Protein AF-A0A7J4ETA1-F1 (afdb_monomer_lite)

Structure (mmCIF, N/CA/C/O backbone):
data_AF-A0A7J4ETA1-F1
#
_entry.id   AF-A0A7J4ETA1-F1
#
loop_
_atom_site.group_PDB
_atom_site.id
_atom_site.type_symbol
_atom_site.label_atom_id
_atom_site.label_alt_id
_atom_site.label_comp_id
_atom_site.label_asym_id
_atom_site.label_entity_id
_atom_site.label_seq_id
_atom_site.pdbx_PDB_ins_code
_atom_site.Cartn_x
_atom_site.Cartn_y
_atom_site.Cartn_z
_atom_site.occupancy
_atom_site.B_iso_or_equiv
_atom_site.auth_seq_id
_atom_site.auth_comp_id
_atom_site.auth_asym_id
_atom_site.auth_atom_id
_atom_site.pdbx_PDB_model_num
ATOM 1 N N . MET A 1 1 ? -11.628 -8.384 -31.459 1.00 39.56 1 MET A N 1
ATOM 2 C CA . MET A 1 1 ? -10.307 -8.980 -31.173 1.00 39.56 1 MET A CA 1
ATOM 3 C C . MET A 1 1 ? -10.515 -10.490 -31.153 1.00 39.56 1 MET A C 1
ATOM 5 O O . MET A 1 1 ? -11.261 -10.959 -30.307 1.00 39.56 1 MET A O 1
ATOM 9 N N . HIS A 1 2 ? -10.007 -11.220 -32.149 1.00 42.47 2 HIS A N 1
ATOM 10 C CA . HIS A 1 2 ? -10.145 -12.680 -32.212 1.00 42.47 2 HIS A CA 1
ATOM 11 C C . HIS A 1 2 ? -8.980 -13.308 -31.450 1.00 42.47 2 HIS A C 1
ATOM 13 O O . HIS A 1 2 ? -7.839 -13.210 -31.892 1.00 42.47 2 HIS A O 1
ATOM 19 N N . VAL A 1 3 ? -9.260 -13.917 -30.300 1.00 53.44 3 VAL A N 1
ATOM 20 C CA . VAL A 1 3 ? -8.274 -14.733 -29.588 1.00 53.44 3 VAL A CA 1
ATOM 21 C C . VAL A 1 3 ? -8.246 -16.088 -30.293 1.00 53.44 3 VAL A C 1
ATOM 23 O O . VAL A 1 3 ? -9.256 -16.786 -30.316 1.00 53.44 3 VAL A O 1
ATOM 26 N N . LYS A 1 4 ? -7.125 -16.427 -30.938 1.00 67.56 4 LYS A N 1
ATOM 27 C CA . LYS A 1 4 ? -6.869 -17.805 -31.379 1.00 67.56 4 LYS A CA 1
ATOM 28 C C . LYS A 1 4 ? -6.606 -18.636 -30.124 1.00 67.56 4 LYS A C 1
ATOM 30 O O . LYS A 1 4 ? -5.837 -18.197 -29.272 1.00 67.56 4 LYS A O 1
ATOM 35 N N . GLU A 1 5 ? -7.269 -19.782 -29.989 1.00 75.81 5 GLU A N 1
ATOM 36 C CA . GLU A 1 5 ? -6.981 -20.722 -28.902 1.00 75.81 5 GLU A CA 1
ATOM 37 C C . GLU A 1 5 ? -5.496 -21.101 -28.933 1.00 75.81 5 GLU A C 1
ATOM 39 O O . GLU A 1 5 ? -4.969 -21.458 -29.986 1.00 75.81 5 GLU A O 1
ATOM 44 N N . ILE A 1 6 ? -4.828 -20.968 -27.785 1.00 82.06 6 ILE A N 1
ATOM 45 C CA . ILE A 1 6 ? -3.403 -21.268 -27.618 1.00 82.06 6 ILE A CA 1
ATOM 46 C C . ILE A 1 6 ? -3.239 -22.789 -27.592 1.00 82.06 6 ILE A C 1
ATOM 48 O O . ILE A 1 6 ? -3.890 -23.464 -26.791 1.00 82.06 6 ILE A O 1
ATOM 52 N N . GLN A 1 7 ? -2.363 -23.325 -28.439 1.00 85.69 7 GLN A N 1
ATOM 53 C CA . GLN A 1 7 ? -2.074 -24.754 -28.520 1.00 85.69 7 GLN A CA 1
ATOM 54 C C . GLN A 1 7 ? -0.774 -25.127 -27.803 1.00 85.69 7 GLN A C 1
ATOM 56 O O . GLN A 1 7 ? 0.105 -24.306 -27.529 1.00 85.69 7 GLN A O 1
ATOM 61 N N . GLN A 1 8 ? -0.644 -26.415 -27.487 1.00 76.19 8 GLN A N 1
ATOM 62 C CA . GLN A 1 8 ? 0.582 -26.963 -26.925 1.00 76.19 8 GLN A CA 1
ATOM 63 C C . GLN A 1 8 ? 1.734 -26.776 -27.931 1.00 76.19 8 GLN A C 1
ATOM 65 O O . GLN A 1 8 ? 1.621 -27.200 -29.078 1.00 76.19 8 GLN A O 1
ATOM 70 N N . ASN A 1 9 ? 2.845 -26.184 -27.473 1.00 85.94 9 ASN A N 1
ATOM 71 C CA . ASN A 1 9 ? 4.035 -25.779 -28.247 1.00 85.94 9 ASN A CA 1
ATOM 72 C C . ASN A 1 9 ? 3.952 -24.436 -29.001 1.00 85.94 9 ASN A C 1
ATOM 74 O O . ASN A 1 9 ? 4.892 -24.107 -29.728 1.00 85.94 9 ASN A O 1
ATOM 78 N N . ASP A 1 10 ? 2.909 -23.628 -28.794 1.00 82.94 10 ASP A N 1
ATOM 79 C CA . ASP A 1 10 ? 2.888 -22.261 -29.321 1.00 82.94 10 ASP A CA 1
ATOM 80 C C . ASP A 1 10 ? 3.964 -21.379 -28.670 1.00 82.94 10 ASP A C 1
ATOM 82 O O . ASP A 1 10 ? 4.165 -21.381 -27.452 1.00 82.94 10 ASP A O 1
ATOM 86 N N . GLN A 1 11 ? 4.634 -20.569 -29.492 1.00 77.00 11 GLN A N 1
ATOM 87 C CA . GLN A 1 11 ? 5.531 -19.521 -29.016 1.00 77.00 11 GLN A CA 1
ATOM 88 C C . GLN A 1 11 ? 4.765 -18.209 -28.879 1.00 77.00 11 GLN A C 1
ATOM 90 O O . GLN A 1 11 ? 4.418 -17.556 -29.863 1.00 77.00 11 GLN A O 1
ATOM 95 N N . ILE A 1 12 ? 4.515 -17.815 -27.634 1.00 80.25 12 ILE A N 1
ATOM 96 C CA . ILE A 1 12 ? 3.827 -16.568 -27.312 1.00 80.25 12 ILE A CA 1
ATOM 97 C C . ILE A 1 12 ? 4.875 -15.481 -27.097 1.00 80.25 12 ILE A C 1
ATOM 99 O O . ILE A 1 12 ? 5.683 -15.555 -26.171 1.00 80.25 12 ILE A O 1
ATOM 103 N N . LYS A 1 13 ? 4.836 -14.438 -27.929 1.00 74.75 13 LYS A N 1
ATOM 104 C CA . LYS A 1 13 ? 5.578 -13.202 -27.675 1.00 74.75 13 LYS A CA 1
ATOM 105 C C . LYS A 1 13 ? 4.695 -12.264 -26.855 1.00 74.75 13 LYS A C 1
ATOM 107 O O . LYS A 1 13 ? 3.661 -11.813 -27.340 1.00 74.75 13 LYS A O 1
ATOM 112 N N . ILE A 1 14 ? 5.100 -11.982 -25.620 1.00 73.62 14 ILE A N 1
ATOM 113 C CA . ILE A 1 14 ? 4.430 -11.004 -24.757 1.00 73.62 14 ILE A CA 1
ATOM 114 C C . ILE A 1 14 ? 5.173 -9.678 -24.893 1.00 73.62 14 ILE A C 1
ATOM 116 O O . ILE A 1 14 ? 6.355 -9.592 -24.566 1.00 73.62 14 ILE A O 1
ATOM 120 N N . GLU A 1 15 ? 4.481 -8.653 -25.378 1.00 73.31 15 GLU A N 1
ATOM 121 C CA . GLU A 1 15 ? 5.006 -7.291 -25.464 1.00 73.31 15 GLU A CA 1
ATOM 122 C C . GLU A 1 15 ? 4.309 -6.420 -24.408 1.00 73.31 15 GLU A C 1
ATOM 124 O O . GLU A 1 15 ? 3.142 -6.060 -24.582 1.00 73.31 15 GLU A O 1
ATOM 129 N N . PRO A 1 16 ? 4.974 -6.113 -23.280 1.00 69.19 16 PRO A N 1
ATOM 130 C CA . PRO A 1 16 ? 4.382 -5.287 -22.239 1.00 69.19 16 PRO A CA 1
ATOM 131 C C . PRO A 1 16 ? 4.201 -3.847 -22.726 1.00 69.19 16 PRO A C 1
ATOM 133 O O . PRO A 1 16 ? 5.104 -3.236 -23.296 1.00 69.19 16 PRO A O 1
ATOM 136 N N . SER A 1 17 ? 3.017 -3.295 -22.473 1.00 80.38 17 SER A N 1
ATOM 137 C CA . SER A 1 17 ? 2.768 -1.858 -22.599 1.00 80.38 17 SER A CA 1
ATOM 138 C C . SER A 1 17 ? 3.155 -1.161 -21.300 1.00 80.38 17 SER A C 1
ATOM 140 O O . SER A 1 17 ? 2.928 -1.706 -20.221 1.00 80.38 17 SER A O 1
ATOM 142 N N . TYR A 1 18 ? 3.699 0.051 -21.394 1.00 80.25 18 TYR A N 1
ATOM 143 C CA . TYR A 1 18 ? 4.157 0.828 -20.243 1.00 80.25 18 TYR A CA 1
ATOM 144 C C . TYR A 1 18 ? 3.497 2.206 -20.206 1.00 80.25 18 TYR A C 1
ATOM 146 O O . TYR A 1 18 ? 3.091 2.739 -21.240 1.00 80.25 18 TYR A O 1
ATOM 154 N N . PHE A 1 19 ? 3.427 2.801 -19.019 1.00 78.69 19 PHE A N 1
ATOM 155 C CA . PHE A 1 19 ? 3.016 4.184 -18.816 1.00 78.69 19 PHE A CA 1
ATOM 156 C C . PHE A 1 19 ? 4.022 4.936 -17.944 1.00 78.69 19 PHE A C 1
ATOM 158 O O . PHE A 1 19 ? 4.805 4.352 -17.196 1.00 78.69 19 PHE A O 1
ATOM 165 N N . THR A 1 20 ? 3.968 6.259 -18.037 1.00 74.44 20 THR A N 1
ATOM 166 C CA . THR A 1 20 ? 4.633 7.182 -17.118 1.00 74.44 20 THR A CA 1
ATOM 167 C C . THR A 1 20 ? 3.649 8.288 -16.755 1.00 74.44 20 THR A C 1
ATOM 169 O O . THR A 1 20 ? 2.790 8.657 -17.563 1.00 74.44 20 THR A O 1
ATOM 172 N N . LEU A 1 21 ? 3.725 8.788 -15.525 1.00 68.12 21 LEU A N 1
ATOM 173 C CA . LEU A 1 21 ? 2.863 9.866 -15.053 1.00 68.12 21 LEU A CA 1
ATOM 174 C C . LEU A 1 21 ? 3.543 11.212 -15.302 1.00 68.12 21 LEU A C 1
ATOM 176 O O . LEU A 1 21 ? 4.620 11.487 -14.782 1.00 68.12 21 LEU A O 1
ATOM 180 N N . LEU A 1 22 ? 2.872 12.070 -16.070 1.00 67.56 22 LEU A N 1
ATOM 181 C CA . LEU A 1 22 ? 3.288 13.448 -16.311 1.00 67.56 22 LEU A CA 1
ATOM 182 C C . LEU A 1 22 ? 2.329 14.385 -15.576 1.00 67.56 22 LEU A C 1
ATOM 184 O O . LEU A 1 22 ? 1.130 14.391 -15.858 1.00 67.56 22 LEU A O 1
ATOM 188 N N . TYR A 1 23 ? 2.851 15.175 -14.639 1.00 60.16 23 TYR A N 1
ATOM 189 C CA . TYR A 1 23 ? 2.088 16.233 -13.980 1.00 60.16 23 TYR A CA 1
ATOM 190 C C . TYR A 1 23 ? 2.323 17.570 -14.689 1.00 60.16 23 TYR A C 1
ATOM 192 O O . TYR A 1 23 ? 3.463 17.955 -14.950 1.00 60.16 23 TYR A O 1
ATOM 200 N N . LEU A 1 24 ? 1.234 18.270 -15.009 1.00 61.97 24 LEU A N 1
ATOM 201 C CA . LEU A 1 24 ? 1.252 19.601 -15.608 1.00 61.97 24 LEU A CA 1
ATOM 202 C C . LEU A 1 24 ? 0.589 20.567 -14.625 1.00 61.97 24 LEU A C 1
ATOM 204 O O . LEU A 1 24 ? -0.637 20.623 -14.563 1.00 61.97 24 LEU A O 1
ATOM 208 N N . ASP A 1 25 ? 1.396 21.308 -13.865 1.00 49.66 25 ASP A N 1
ATOM 209 C CA . ASP A 1 25 ? 0.916 22.491 -13.146 1.00 49.66 25 ASP A CA 1
ATOM 210 C C . ASP A 1 25 ? 1.166 23.751 -13.977 1.00 49.66 25 ASP A C 1
ATOM 212 O O . ASP A 1 25 ? 2.080 23.797 -14.804 1.00 49.66 25 ASP A O 1
ATOM 216 N N . ASN A 1 26 ? 0.319 24.758 -13.785 1.00 53.97 26 ASN A N 1
ATOM 217 C CA . ASN A 1 26 ? 0.232 25.950 -14.625 1.00 53.97 26 ASN A CA 1
ATOM 218 C C . ASN A 1 26 ? 1.592 26.633 -14.894 1.00 53.97 26 ASN A C 1
ATOM 220 O O . ASN A 1 26 ? 2.333 26.956 -13.975 1.00 53.97 26 ASN A O 1
ATOM 224 N N . ALA A 1 27 ? 1.832 26.917 -16.181 1.00 52.75 27 ALA A N 1
ATOM 225 C CA . ALA A 1 27 ? 2.882 27.758 -16.766 1.00 52.75 27 ALA A CA 1
ATOM 226 C C . ALA A 1 27 ? 4.356 27.441 -16.393 1.00 52.75 27 ALA A C 1
ATOM 228 O O . ALA A 1 27 ? 4.862 27.758 -15.325 1.00 52.75 27 ALA A O 1
ATOM 229 N N . ALA A 1 28 ? 5.083 26.949 -17.401 1.00 46.28 28 ALA A N 1
ATOM 230 C CA . ALA A 1 28 ? 6.543 26.977 -17.577 1.00 46.28 28 ALA A CA 1
ATOM 231 C C . ALA A 1 28 ? 7.430 25.881 -16.956 1.00 46.28 28 ALA A C 1
ATOM 233 O O . ALA A 1 28 ? 8.504 25.664 -17.512 1.00 46.28 28 ALA A O 1
ATOM 234 N N . ASN A 1 29 ? 7.011 25.102 -15.954 1.00 43.09 29 ASN A N 1
ATOM 235 C CA . ASN A 1 29 ? 7.862 24.018 -15.432 1.00 43.09 29 ASN A CA 1
ATOM 236 C C . ASN A 1 29 ? 7.277 22.629 -15.705 1.00 43.09 29 ASN A C 1
ATOM 238 O O . ASN A 1 29 ? 6.511 22.074 -14.923 1.00 43.09 29 ASN A O 1
ATOM 242 N N . ARG A 1 30 ? 7.677 22.045 -16.843 1.00 43.28 30 ARG A N 1
ATOM 243 C CA . ARG A 1 30 ? 7.494 20.614 -17.113 1.00 43.28 30 ARG A CA 1
ATOM 244 C C . ARG A 1 30 ? 8.459 19.843 -16.215 1.00 43.28 30 ARG A C 1
ATOM 246 O O . ARG A 1 30 ? 9.639 19.735 -16.537 1.00 43.28 30 ARG A O 1
ATOM 253 N N . PHE A 1 31 ? 7.973 19.302 -15.106 1.00 44.84 31 PHE A N 1
ATOM 254 C CA . PHE A 1 31 ? 8.754 18.335 -14.345 1.00 44.84 31 PHE A CA 1
ATOM 255 C C . PHE A 1 31 ? 8.737 17.010 -15.105 1.00 44.84 31 PHE A C 1
ATOM 257 O O . PHE A 1 31 ? 7.726 16.312 -15.175 1.00 44.84 31 PHE A O 1
ATOM 264 N N . LYS A 1 32 ? 9.868 16.694 -15.737 1.00 46.09 32 LYS A N 1
ATOM 265 C CA . LYS A 1 32 ? 10.134 15.371 -16.286 1.00 46.09 32 LYS A CA 1
ATOM 266 C C . LYS A 1 32 ? 10.442 14.459 -15.100 1.00 46.09 32 LYS A C 1
ATOM 268 O O . LYS A 1 32 ? 11.564 14.456 -14.612 1.00 46.09 32 LYS A O 1
ATOM 273 N N . VAL A 1 33 ? 9.451 13.704 -14.635 1.00 47.06 33 VAL A N 1
ATOM 274 C CA . VAL A 1 33 ? 9.714 12.509 -13.826 1.00 47.06 33 VAL A CA 1
ATOM 275 C C . VAL A 1 33 ? 10.101 11.401 -14.812 1.00 47.06 33 VAL A C 1
ATOM 277 O O . VAL A 1 33 ? 9.306 10.530 -15.141 1.00 47.06 33 VAL A O 1
ATOM 280 N N . SER A 1 34 ? 11.290 11.510 -15.407 1.00 50.06 34 SER A N 1
ATOM 281 C CA . SER A 1 34 ? 12.006 10.310 -15.849 1.00 50.06 34 SER A CA 1
ATOM 282 C C . SER A 1 34 ? 12.564 9.711 -14.554 1.00 50.06 34 SER A C 1
ATOM 284 O O . SER A 1 34 ? 13.171 10.446 -13.786 1.00 50.06 34 SER A O 1
ATOM 286 N N . ASP A 1 35 ? 12.216 8.486 -14.153 1.00 49.06 35 ASP A N 1
ATOM 287 C CA . ASP A 1 35 ? 12.841 7.305 -14.753 1.00 49.06 35 ASP A CA 1
ATOM 288 C C . ASP A 1 35 ? 12.040 5.980 -14.670 1.00 49.06 35 ASP A C 1
ATOM 290 O O . ASP A 1 35 ? 12.509 4.984 -15.210 1.00 49.06 35 ASP A O 1
ATOM 294 N N . ASP A 1 36 ? 10.823 5.926 -14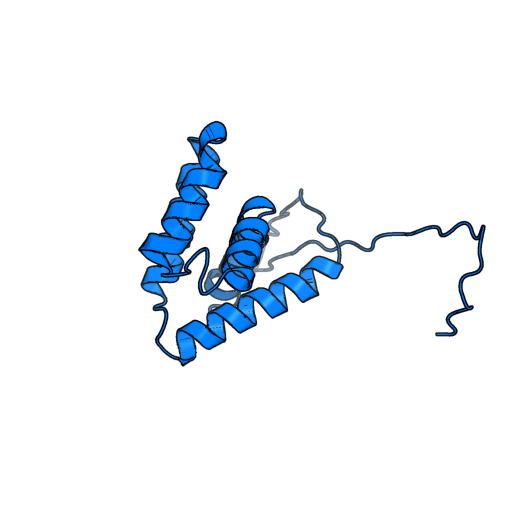.114 1.00 67.19 36 ASP A N 1
ATOM 295 C CA . ASP A 1 36 ? 10.117 4.638 -13.936 1.00 67.19 36 ASP A CA 1
ATOM 296 C C . ASP A 1 36 ? 8.948 4.433 -14.907 1.00 67.19 36 ASP A C 1
ATOM 298 O O . ASP A 1 36 ? 7.789 4.743 -14.618 1.00 67.19 36 ASP A O 1
ATOM 302 N N . LEU A 1 37 ? 9.248 3.864 -16.080 1.00 72.50 37 LEU A N 1
ATOM 303 C CA . LEU A 1 37 ? 8.227 3.230 -16.916 1.00 72.50 37 LEU A CA 1
ATOM 304 C C . LEU A 1 37 ? 7.590 2.078 -16.127 1.00 72.50 37 LEU A C 1
ATOM 306 O O . LEU A 1 37 ? 8.248 1.084 -15.824 1.00 72.50 37 LEU A O 1
ATOM 310 N N . ARG A 1 38 ? 6.296 2.190 -15.819 1.00 80.94 38 ARG A N 1
ATOM 311 C CA . ARG A 1 38 ? 5.537 1.145 -15.116 1.00 80.94 38 ARG A CA 1
ATOM 312 C C . ARG A 1 38 ? 4.683 0.346 -16.103 1.00 80.94 38 ARG A C 1
ATOM 314 O O . ARG A 1 38 ? 4.151 0.942 -17.043 1.00 80.94 38 ARG A O 1
ATOM 321 N N . PRO A 1 39 ? 4.533 -0.978 -15.937 1.00 83.62 39 PRO A N 1
ATOM 322 C CA . PRO A 1 39 ? 3.623 -1.777 -16.757 1.00 83.62 39 PRO A CA 1
ATOM 323 C C . PRO A 1 39 ? 2.195 -1.228 -16.722 1.00 83.62 39 PRO A C 1
ATOM 325 O O . PRO A 1 39 ? 1.695 -0.877 -15.659 1.00 83.62 39 PRO A O 1
ATOM 328 N N . LEU A 1 40 ? 1.500 -1.196 -17.860 1.00 82.75 40 LEU A N 1
ATOM 329 C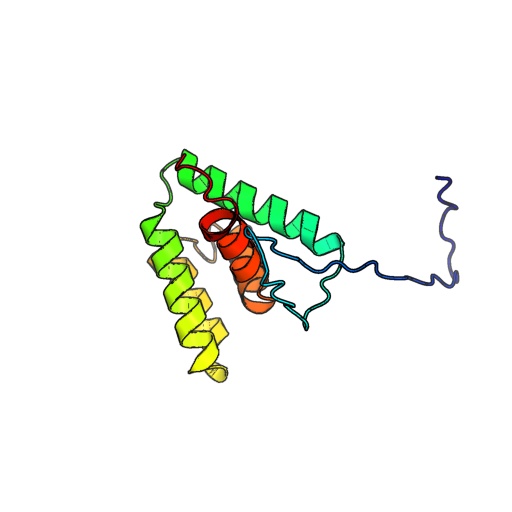 CA . LEU A 1 40 ? 0.118 -0.703 -17.958 1.00 82.75 40 LEU A CA 1
ATOM 330 C C . LEU A 1 40 ? -0.838 -1.429 -16.996 1.00 82.75 40 LEU A C 1
ATOM 332 O O . LEU A 1 40 ? -1.766 -0.819 -16.464 1.00 82.75 40 LEU A O 1
ATOM 336 N N . ASP A 1 41 ? -0.562 -2.700 -16.711 1.00 82.62 41 ASP A N 1
ATOM 337 C CA . ASP A 1 41 ? -1.316 -3.523 -15.764 1.00 82.62 41 ASP A CA 1
ATOM 338 C C . ASP A 1 41 ? -1.313 -2.952 -14.335 1.00 82.62 41 ASP A C 1
ATOM 340 O O . ASP A 1 41 ? -2.265 -3.161 -13.573 1.00 82.62 41 ASP A O 1
ATOM 344 N N . ASP A 1 42 ? -0.303 -2.156 -13.972 1.00 87.00 42 ASP A N 1
ATOM 345 C CA . ASP A 1 42 ? -0.259 -1.489 -12.674 1.00 87.00 42 ASP A CA 1
ATOM 346 C C . ASP A 1 42 ? -1.373 -0.445 -12.523 1.00 87.00 42 ASP A C 1
ATOM 348 O O . ASP A 1 42 ? -1.808 -0.199 -11.400 1.00 87.00 42 ASP A O 1
ATOM 352 N N . ILE A 1 43 ? -1.934 0.108 -13.608 1.00 86.56 43 ILE A N 1
ATOM 353 C CA . ILE A 1 43 ? -3.093 1.018 -13.521 1.00 86.56 43 ILE A CA 1
ATOM 354 C C . ILE A 1 43 ? -4.272 0.321 -12.838 1.00 86.56 43 ILE A C 1
ATOM 356 O O . ILE A 1 43 ? -4.910 0.893 -11.949 1.00 86.56 43 ILE A O 1
ATOM 360 N N . HIS A 1 44 ? -4.547 -0.929 -13.215 1.00 88.69 44 HIS A N 1
ATOM 361 C CA . HIS A 1 44 ? -5.620 -1.700 -12.598 1.00 88.69 44 HIS A CA 1
ATOM 362 C C . HIS A 1 44 ? -5.326 -1.969 -11.116 1.00 88.69 44 HIS A C 1
ATOM 364 O O . HIS A 1 44 ? -6.210 -1.852 -10.261 1.00 88.69 44 HIS A O 1
ATOM 370 N N . ARG A 1 45 ? -4.064 -2.271 -10.789 1.00 91.62 45 ARG A N 1
ATOM 371 C CA . ARG A 1 45 ? -3.617 -2.492 -9.407 1.00 91.62 45 ARG A CA 1
ATOM 372 C C . ARG A 1 45 ? -3.763 -1.227 -8.562 1.00 91.62 45 ARG A C 1
ATOM 374 O O . ARG A 1 45 ? -4.283 -1.322 -7.454 1.00 91.62 45 ARG A O 1
ATOM 381 N N . LEU A 1 46 ? -3.401 -0.059 -9.097 1.00 91.56 46 LEU A N 1
ATOM 382 C CA . LEU A 1 46 ? -3.561 1.246 -8.447 1.00 91.56 46 LEU A CA 1
ATOM 383 C C . LEU A 1 46 ? -5.033 1.553 -8.156 1.00 91.56 46 LEU A C 1
ATOM 385 O O . LEU A 1 46 ? -5.376 1.906 -7.029 1.00 91.56 46 LEU A O 1
ATOM 389 N N . GLN A 1 47 ? -5.921 1.365 -9.137 1.00 90.81 47 GLN A N 1
ATOM 390 C CA . GLN A 1 47 ? -7.362 1.571 -8.951 1.00 90.81 47 GLN A CA 1
ATOM 391 C C . GLN A 1 47 ? -7.936 0.638 -7.879 1.00 90.81 47 GLN A C 1
ATOM 393 O O . GLN A 1 47 ? -8.677 1.075 -6.996 1.00 90.81 47 GLN A O 1
ATOM 398 N N . LYS A 1 48 ? -7.563 -0.648 -7.915 1.00 94.62 48 LYS A N 1
ATOM 399 C CA . LYS A 1 48 ? -7.996 -1.639 -6.922 1.00 94.62 48 LYS A CA 1
ATOM 400 C C . LYS A 1 48 ? -7.457 -1.315 -5.524 1.00 94.62 48 LYS A C 1
ATOM 402 O O . LYS A 1 48 ? -8.174 -1.508 -4.541 1.00 94.62 48 LYS A O 1
ATOM 407 N N . LEU A 1 49 ? -6.211 -0.853 -5.427 1.00 95.44 49 LEU A N 1
ATOM 408 C CA . LEU A 1 49 ? -5.572 -0.474 -4.168 1.00 95.44 49 LEU A CA 1
ATOM 409 C C . LEU A 1 49 ? -6.266 0.743 -3.552 1.00 95.44 49 LEU A C 1
ATOM 411 O O . LEU A 1 49 ? -6.694 0.676 -2.399 1.00 95.44 49 LEU A O 1
ATOM 415 N N . TRP A 1 50 ? -6.484 1.796 -4.344 1.00 95.25 50 TRP A N 1
ATOM 416 C CA . TRP A 1 50 ? -7.209 2.984 -3.901 1.00 95.25 50 TRP A CA 1
ATOM 417 C C . TRP A 1 50 ? -8.637 2.653 -3.465 1.00 95.25 50 TRP A C 1
ATOM 419 O O . TRP A 1 50 ? -9.036 3.021 -2.365 1.00 95.25 50 TRP A O 1
ATOM 429 N N . GLY A 1 51 ? -9.372 1.848 -4.237 1.00 95.25 51 GLY A N 1
ATOM 430 C CA . GLY A 1 51 ? -10.736 1.453 -3.874 1.00 95.25 51 GLY A CA 1
ATOM 431 C C . GLY A 1 51 ? -10.831 0.699 -2.538 1.00 95.25 51 GLY A C 1
ATOM 432 O O . GLY A 1 51 ? -11.855 0.762 -1.859 1.00 95.25 51 GLY A O 1
ATOM 433 N N . LYS A 1 52 ? -9.775 -0.004 -2.108 1.00 95.50 52 LYS A N 1
ATOM 434 C CA . LYS A 1 52 ? -9.724 -0.610 -0.763 1.00 95.50 52 LYS A CA 1
ATOM 435 C C . LYS A 1 52 ? -9.496 0.435 0.318 1.00 95.50 52 LYS A C 1
ATOM 437 O O . LYS A 1 52 ? -10.155 0.371 1.354 1.00 95.50 52 LYS A O 1
ATOM 442 N N . ILE A 1 53 ? -8.595 1.381 0.068 1.00 95.12 53 ILE A N 1
ATOM 443 C CA . ILE A 1 53 ? -8.334 2.510 0.964 1.00 95.12 53 ILE A CA 1
ATOM 444 C C . ILE A 1 53 ? -9.621 3.325 1.155 1.00 95.12 53 ILE A C 1
ATOM 446 O O . ILE A 1 53 ? -10.034 3.549 2.290 1.00 95.12 53 ILE A O 1
ATOM 450 N N . GLU A 1 54 ? -10.319 3.667 0.069 1.00 94.50 54 GLU A N 1
ATOM 451 C CA . GLU A 1 54 ? -11.598 4.387 0.109 1.00 94.50 54 GLU A CA 1
ATOM 452 C C . GLU A 1 54 ? -12.656 3.640 0.916 1.00 94.50 54 GLU A C 1
ATOM 454 O O . GLU A 1 54 ? -13.313 4.237 1.762 1.00 94.50 54 GLU A O 1
ATOM 459 N N . LYS A 1 55 ? -12.794 2.320 0.735 1.00 94.44 55 LYS A N 1
ATOM 460 C CA . LYS A 1 55 ? -13.732 1.516 1.539 1.00 94.44 55 LYS A CA 1
ATOM 461 C C . LYS A 1 55 ? -13.398 1.550 3.033 1.00 94.44 55 LYS A C 1
ATOM 463 O O . LYS A 1 55 ? -14.306 1.579 3.867 1.00 94.44 55 LYS A O 1
ATOM 468 N N . ARG A 1 56 ? -12.113 1.540 3.398 1.00 94.19 56 ARG A N 1
ATOM 469 C CA . ARG A 1 56 ? -11.675 1.619 4.803 1.00 94.19 56 ARG A CA 1
ATOM 470 C C . ARG A 1 56 ? -11.897 3.009 5.400 1.00 94.19 56 ARG A C 1
ATOM 472 O O . ARG A 1 56 ? -12.318 3.088 6.552 1.00 94.19 56 ARG A O 1
ATOM 479 N N . LEU A 1 57 ? -11.692 4.065 4.613 1.00 93.19 57 LEU A N 1
ATOM 480 C CA . LEU A 1 57 ? -12.021 5.443 4.988 1.00 93.19 57 LEU A CA 1
ATOM 4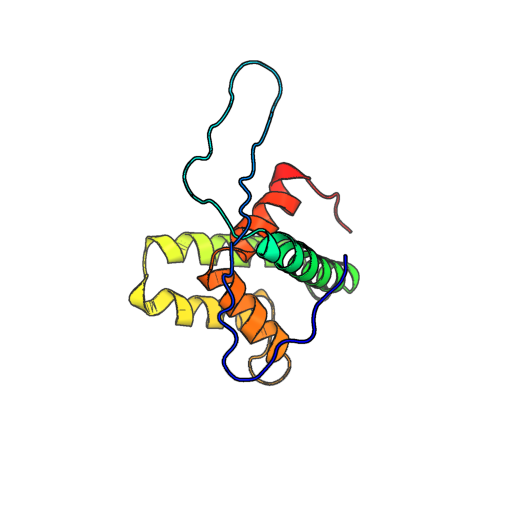81 C C . LEU A 1 57 ? -13.535 5.633 5.156 1.00 93.19 57 LEU A C 1
ATOM 483 O O . LEU A 1 57 ? -13.985 6.079 6.207 1.00 93.19 57 LEU A O 1
ATOM 487 N N . ALA A 1 58 ? -14.332 5.196 4.179 1.00 93.06 58 ALA A N 1
ATOM 488 C CA . ALA A 1 58 ? -15.793 5.302 4.197 1.00 93.06 58 ALA A CA 1
ATOM 489 C C . ALA A 1 58 ? -16.425 4.545 5.376 1.00 93.06 58 ALA A C 1
ATOM 491 O O . ALA A 1 58 ? -17.368 5.021 6.004 1.00 93.06 58 ALA A O 1
ATOM 492 N N . SER A 1 59 ? -15.884 3.369 5.711 1.00 93.25 59 SER A N 1
ATOM 493 C CA . SER A 1 59 ? -16.314 2.590 6.882 1.00 93.25 59 SER A CA 1
ATOM 494 C C . SER A 1 59 ? -15.755 3.109 8.209 1.00 93.25 59 SER A C 1
ATOM 496 O O . SER A 1 59 ? -16.036 2.514 9.247 1.00 93.25 59 SER A O 1
ATOM 498 N N . LYS A 1 60 ? -14.951 4.183 8.195 1.00 91.75 60 LYS A N 1
ATOM 499 C CA . LYS A 1 60 ? -14.246 4.739 9.363 1.00 91.75 60 LYS A CA 1
ATOM 500 C C . LYS A 1 60 ? -13.350 3.724 10.082 1.00 91.75 60 LYS A C 1
ATOM 502 O O . LYS A 1 60 ? -13.001 3.917 11.242 1.00 91.75 60 LYS A O 1
ATOM 507 N N . THR A 1 61 ? -12.965 2.649 9.390 1.00 92.06 61 THR A N 1
ATOM 508 C CA . THR A 1 61 ? -11.990 1.680 9.907 1.00 92.06 61 THR A CA 1
ATOM 509 C C . THR A 1 61 ? -10.598 2.308 9.930 1.00 92.06 61 THR A C 1
ATOM 511 O O . THR A 1 61 ? -9.821 2.039 10.842 1.00 92.06 61 THR A O 1
ATOM 514 N N . TRP A 1 62 ? -10.300 3.155 8.938 1.00 95.06 62 TRP A N 1
ATOM 515 C CA . TRP A 1 62 ? -9.095 3.980 8.886 1.00 95.06 62 TRP A CA 1
ATOM 516 C C . TRP A 1 62 ? -9.455 5.458 8.879 1.00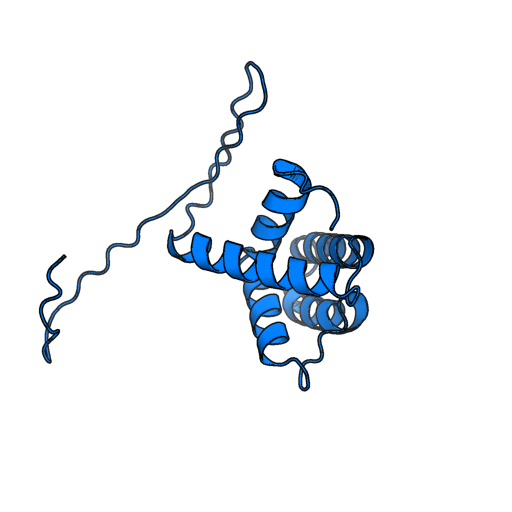 95.06 62 TRP A C 1
ATOM 518 O O . TRP A 1 62 ? -10.485 5.865 8.346 1.00 95.06 62 TRP A O 1
ATOM 528 N N . SER A 1 63 ? -8.550 6.259 9.422 1.00 94.25 63 SER A N 1
ATOM 529 C CA . SER A 1 63 ? -8.515 7.706 9.258 1.00 94.25 63 SER A CA 1
ATOM 530 C C . SER A 1 63 ? -7.455 8.104 8.233 1.00 94.25 63 SER A C 1
ATOM 532 O O . SER A 1 63 ? -6.469 7.393 8.025 1.00 94.25 63 SER A O 1
ATOM 534 N N . LEU A 1 64 ? -7.614 9.284 7.629 1.00 92.62 64 LEU A N 1
ATOM 535 C CA . LEU A 1 64 ? -6.570 9.864 6.779 1.00 92.62 64 LEU A CA 1
ATOM 536 C C . LEU A 1 64 ? -5.250 10.017 7.544 1.00 92.62 64 LEU A C 1
ATOM 538 O O . LEU A 1 64 ? -4.197 9.724 6.990 1.00 92.62 64 LEU A O 1
ATOM 542 N N . SER A 1 65 ? -5.300 10.394 8.825 1.00 93.94 65 SER A N 1
ATOM 543 C CA . SER A 1 65 ? -4.110 10.514 9.672 1.00 93.94 65 SER A CA 1
ATOM 544 C C . SER A 1 65 ? -3.347 9.195 9.803 1.00 93.94 65 SER A C 1
ATOM 546 O O . SER A 1 65 ? -2.124 9.206 9.736 1.00 93.94 65 SER A O 1
ATOM 548 N N . GLN A 1 66 ? -4.039 8.055 9.927 1.00 95.69 66 GLN A N 1
ATOM 549 C CA . GLN A 1 66 ? -3.385 6.738 9.928 1.00 95.69 66 GLN A CA 1
ATOM 550 C C . GLN A 1 66 ? -2.713 6.432 8.588 1.00 95.69 66 GLN A C 1
ATOM 552 O O . GLN A 1 66 ? -1.600 5.916 8.572 1.0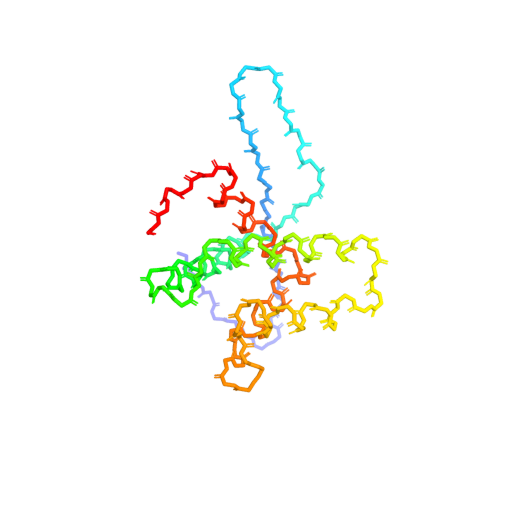0 95.69 66 GLN A O 1
ATOM 557 N N . ILE A 1 67 ? -3.357 6.774 7.469 1.00 95.75 67 ILE A N 1
ATOM 558 C CA . ILE A 1 67 ? -2.772 6.576 6.137 1.00 95.75 67 ILE A CA 1
ATOM 559 C C . ILE A 1 67 ? -1.513 7.428 5.973 1.00 95.75 67 ILE A C 1
ATOM 561 O O . ILE A 1 67 ? -0.489 6.908 5.539 1.00 95.75 67 ILE A O 1
ATOM 565 N N . TYR A 1 68 ? -1.562 8.708 6.352 1.00 94.56 68 TYR A N 1
ATOM 566 C CA . TYR A 1 68 ? -0.396 9.590 6.305 1.00 94.56 68 TYR A CA 1
ATOM 567 C C . TYR A 1 68 ? 0.726 9.112 7.230 1.00 94.56 68 TYR A C 1
ATOM 569 O O . TYR A 1 68 ? 1.871 9.059 6.797 1.00 94.56 68 TYR A O 1
ATOM 577 N N . ALA A 1 69 ? 0.408 8.698 8.460 1.00 95.75 69 ALA A N 1
ATOM 578 C CA . ALA A 1 69 ? 1.398 8.174 9.400 1.00 95.75 69 ALA A CA 1
ATOM 579 C C . ALA A 1 69 ? 2.098 6.919 8.857 1.00 95.75 69 ALA A C 1
ATOM 581 O O . ALA A 1 69 ? 3.324 6.844 8.881 1.00 95.75 69 ALA A O 1
ATOM 582 N N . PHE A 1 70 ? 1.329 5.968 8.316 1.00 96.12 70 PHE A N 1
ATOM 583 C CA . PHE A 1 70 ? 1.875 4.778 7.662 1.00 96.12 70 PHE A CA 1
ATOM 584 C C . PHE A 1 70 ? 2.777 5.163 6.484 1.00 96.12 70 PHE A C 1
ATOM 586 O O . PHE A 1 70 ? 3.899 4.680 6.362 1.00 96.12 70 PHE A O 1
ATOM 593 N N . TRP A 1 71 ? 2.295 6.060 5.626 1.00 95.06 71 TRP A N 1
ATOM 594 C CA . TRP A 1 71 ? 3.007 6.464 4.422 1.00 95.06 71 TRP A CA 1
ATOM 595 C C . TRP A 1 71 ? 4.336 7.158 4.726 1.00 95.06 71 TRP A C 1
ATOM 597 O O . TRP A 1 71 ? 5.353 6.860 4.099 1.00 95.06 71 TRP A O 1
ATOM 607 N N . GLU A 1 72 ? 4.341 8.056 5.710 1.00 92.50 72 GLU A N 1
ATOM 608 C CA . GLU A 1 72 ? 5.554 8.724 6.165 1.00 92.50 72 GLU A CA 1
ATOM 609 C C . GLU A 1 72 ? 6.566 7.749 6.770 1.00 92.50 72 GLU A C 1
ATOM 611 O O . GLU A 1 72 ? 7.759 7.894 6.500 1.00 92.50 72 GLU A O 1
ATOM 616 N N . ASP A 1 73 ? 6.126 6.779 7.580 1.00 92.12 73 ASP A N 1
ATOM 617 C CA . ASP A 1 73 ? 7.050 5.835 8.221 1.00 92.12 73 ASP A CA 1
ATOM 618 C C . ASP A 1 73 ? 7.705 4.905 7.187 1.00 92.12 73 ASP A C 1
ATOM 620 O O . ASP A 1 73 ? 8.929 4.750 7.168 1.00 92.12 73 ASP A O 1
ATOM 624 N N . VAL A 1 74 ? 6.921 4.403 6.225 1.00 91.38 74 VAL A N 1
ATOM 625 C CA . VAL A 1 74 ? 7.432 3.616 5.091 1.00 91.38 74 VAL A CA 1
ATOM 626 C C . VAL A 1 74 ? 8.477 4.400 4.295 1.00 91.38 74 VAL A C 1
ATOM 628 O O . VAL A 1 74 ? 9.579 3.895 4.068 1.00 91.38 74 VAL A O 1
ATOM 631 N N . ARG A 1 75 ? 8.176 5.649 3.915 1.00 88.94 75 ARG A N 1
ATOM 632 C CA . ARG A 1 75 ? 9.100 6.500 3.144 1.00 88.94 75 ARG A CA 1
ATOM 633 C C . ARG A 1 75 ? 10.398 6.782 3.888 1.00 88.94 75 ARG A C 1
ATOM 635 O O . ARG A 1 75 ? 11.468 6.721 3.288 1.00 88.94 75 ARG A O 1
ATOM 642 N N . LYS A 1 76 ? 10.320 7.070 5.192 1.00 87.38 76 LYS A N 1
ATOM 643 C CA . LYS A 1 76 ? 11.512 7.279 6.027 1.00 87.38 76 LYS A CA 1
ATOM 644 C C . LYS A 1 76 ? 12.385 6.027 6.001 1.00 87.38 76 LYS A C 1
ATOM 646 O O . LYS A 1 76 ? 13.576 6.108 5.720 1.00 87.38 76 LYS A O 1
ATOM 651 N N . ARG A 1 77 ? 11.806 4.852 6.240 1.00 82.44 77 ARG A N 1
ATOM 652 C CA . ARG A 1 77 ? 12.576 3.609 6.402 1.00 82.44 77 ARG A CA 1
ATOM 653 C C . ARG A 1 77 ? 13.123 3.038 5.100 1.00 82.44 77 ARG A C 1
ATOM 655 O O . ARG A 1 77 ? 14.170 2.396 5.148 1.00 82.44 77 ARG A O 1
ATOM 662 N N . GLN A 1 78 ? 12.490 3.317 3.959 1.00 77.50 78 GLN A N 1
ATOM 663 C CA . GLN A 1 78 ? 13.016 2.943 2.639 1.00 77.50 78 GLN A CA 1
ATOM 664 C C . GLN A 1 78 ? 14.418 3.533 2.391 1.00 77.50 78 GLN A C 1
ATOM 666 O O . GLN A 1 78 ? 15.243 2.898 1.742 1.00 77.50 78 GLN A O 1
ATOM 671 N N . VAL A 1 79 ? 14.709 4.711 2.956 1.00 73.25 79 VAL A N 1
ATOM 672 C CA . VAL A 1 79 ? 16.001 5.402 2.813 1.00 73.25 79 VAL A CA 1
ATOM 673 C C . VAL A 1 79 ? 17.054 4.898 3.810 1.00 73.25 79 VAL A C 1
ATOM 675 O O . VAL A 1 79 ? 18.239 4.880 3.486 1.00 73.25 79 VAL A O 1
ATOM 678 N N . TYR A 1 80 ? 16.647 4.490 5.018 1.00 67.19 80 TYR A N 1
ATOM 679 C CA . TYR A 1 80 ? 17.579 4.255 6.133 1.00 67.19 80 TYR A CA 1
ATOM 680 C C . TYR A 1 80 ? 17.835 2.785 6.490 1.00 67.19 80 TYR A C 1
ATOM 682 O O . TYR A 1 80 ? 18.882 2.500 7.068 1.00 67.19 80 TYR A O 1
ATOM 690 N N . ASP A 1 81 ? 16.926 1.848 6.192 1.00 71.75 81 ASP A N 1
ATOM 691 C CA . ASP A 1 81 ? 17.072 0.455 6.645 1.00 71.75 81 ASP A CA 1
ATOM 692 C C . ASP A 1 81 ? 16.491 -0.564 5.651 1.00 71.75 81 ASP A C 1
ATOM 694 O O . ASP A 1 81 ? 15.456 -1.194 5.879 1.00 71.75 81 ASP A O 1
ATOM 698 N N . VAL A 1 82 ? 17.197 -0.741 4.530 1.00 72.31 82 VAL A N 1
ATOM 699 C CA . VAL A 1 82 ? 16.832 -1.682 3.455 1.00 72.31 82 VAL A CA 1
ATOM 700 C C . VAL A 1 82 ? 16.769 -3.130 3.958 1.00 72.31 82 VAL A C 1
ATOM 702 O O . VAL A 1 82 ? 15.889 -3.888 3.552 1.00 72.31 82 VAL A O 1
ATOM 705 N N . ASN A 1 83 ? 17.659 -3.513 4.881 1.00 79.75 83 ASN A N 1
ATOM 706 C CA . ASN A 1 83 ? 17.752 -4.886 5.384 1.00 79.75 83 ASN A CA 1
ATOM 707 C C . ASN A 1 83 ? 16.554 -5.273 6.263 1.00 79.75 83 ASN A C 1
ATOM 709 O O . ASN A 1 83 ? 16.136 -6.431 6.249 1.00 79.75 83 ASN A O 1
ATOM 713 N N . ASN A 1 84 ? 15.979 -4.320 7.002 1.00 86.06 84 ASN A N 1
ATOM 714 C CA . ASN A 1 84 ? 14.803 -4.559 7.841 1.00 86.06 84 ASN A CA 1
ATOM 715 C C . ASN A 1 84 ? 13.505 -3.976 7.266 1.00 86.06 84 ASN A C 1
ATOM 717 O O . ASN A 1 84 ? 12.460 -4.098 7.910 1.00 86.06 84 ASN A O 1
ATOM 721 N N . PHE A 1 85 ? 13.535 -3.389 6.066 1.00 88.00 85 PHE A N 1
ATOM 722 C CA . PHE A 1 85 ? 12.396 -2.697 5.460 1.00 88.00 85 PHE A CA 1
ATOM 723 C C . PHE A 1 85 ? 11.116 -3.536 5.491 1.00 88.00 85 PHE A C 1
ATOM 725 O O . PHE A 1 85 ? 10.096 -3.100 6.019 1.00 88.00 85 PHE A O 1
ATOM 732 N N . GLU A 1 86 ? 11.176 -4.790 5.032 1.00 91.75 86 GLU A N 1
ATOM 733 C CA . GLU A 1 86 ? 10.007 -5.677 5.026 1.00 91.75 86 GLU A CA 1
ATOM 734 C C . GLU A 1 86 ? 9.449 -5.922 6.437 1.00 91.75 86 GLU A C 1
ATOM 736 O O . GLU A 1 86 ? 8.233 -5.944 6.635 1.00 91.75 86 GLU A O 1
ATOM 741 N N . ARG A 1 87 ? 10.321 -6.092 7.437 1.00 92.38 87 ARG A N 1
ATOM 742 C CA . ARG A 1 87 ? 9.903 -6.295 8.830 1.00 92.38 87 ARG A CA 1
ATOM 743 C C . ARG A 1 87 ? 9.193 -5.057 9.375 1.00 92.38 87 ARG A C 1
ATOM 745 O O . ARG A 1 87 ? 8.214 -5.205 10.106 1.00 92.38 87 ARG A O 1
ATOM 752 N N . PHE A 1 88 ? 9.653 -3.866 9.006 1.00 92.56 88 PHE A N 1
ATOM 753 C CA . PHE A 1 88 ? 9.007 -2.618 9.398 1.00 92.56 88 PHE A CA 1
ATOM 754 C C . PHE A 1 88 ? 7.667 -2.419 8.717 1.00 92.56 88 PHE A C 1
ATOM 756 O O . PHE A 1 88 ? 6.686 -2.203 9.416 1.00 92.56 88 PHE A O 1
ATOM 763 N N . VAL A 1 89 ? 7.580 -2.622 7.401 1.00 94.06 89 VAL A N 1
ATOM 764 C CA . VAL A 1 89 ? 6.296 -2.536 6.692 1.00 94.06 89 VAL A CA 1
ATOM 765 C C . VAL A 1 89 ? 5.280 -3.490 7.323 1.00 94.06 89 VAL A C 1
ATOM 767 O O . VAL A 1 89 ? 4.155 -3.093 7.604 1.00 94.06 89 VAL A O 1
ATOM 770 N N . LYS A 1 90 ? 5.675 -4.732 7.641 1.00 95.06 90 LYS A N 1
ATOM 771 C CA . LYS A 1 90 ? 4.804 -5.680 8.359 1.00 95.06 90 LYS A CA 1
ATOM 772 C C . LYS A 1 90 ? 4.338 -5.139 9.715 1.00 95.06 90 LYS A C 1
ATOM 774 O O . LYS A 1 90 ? 3.166 -5.294 10.048 1.00 95.06 90 LYS A O 1
ATOM 779 N N . SER A 1 91 ? 5.237 -4.526 10.483 1.00 94.75 91 SER A N 1
ATOM 780 C CA . SER A 1 91 ? 4.906 -3.877 11.757 1.00 94.75 91 SER A CA 1
ATOM 781 C C . SER A 1 91 ? 3.908 -2.736 11.561 1.00 94.75 91 SER A C 1
ATOM 783 O O . SER A 1 91 ? 2.909 -2.683 12.270 1.00 94.75 91 SER A O 1
ATOM 785 N N . ASP A 1 92 ? 4.119 -1.865 10.580 1.00 95.00 92 ASP A N 1
ATOM 786 C CA . ASP A 1 92 ? 3.291 -0.675 10.367 1.00 95.00 92 ASP A CA 1
ATOM 787 C C . ASP A 1 92 ? 1.900 -1.035 9.836 1.00 95.00 92 ASP A C 1
ATOM 789 O O . ASP A 1 92 ? 0.899 -0.446 10.250 1.00 95.00 92 ASP A O 1
ATOM 793 N N . LEU A 1 93 ? 1.802 -2.069 8.994 1.00 96.12 93 LEU A N 1
ATOM 794 C CA . LEU A 1 93 ? 0.517 -2.623 8.562 1.00 96.12 93 LEU A CA 1
ATOM 795 C C . LEU A 1 93 ? -0.324 -3.093 9.758 1.00 96.12 93 LEU A C 1
ATOM 797 O O . LEU A 1 93 ? -1.529 -2.848 9.791 1.00 96.12 93 LEU A O 1
ATOM 801 N N . ILE A 1 94 ? 0.304 -3.727 10.752 1.00 95.75 94 ILE A N 1
ATOM 802 C CA . ILE A 1 94 ? -0.380 -4.200 11.963 1.00 95.75 94 ILE A CA 1
ATOM 803 C C . ILE A 1 94 ? -0.678 -3.031 12.903 1.00 95.75 94 ILE A C 1
ATOM 805 O O . ILE A 1 94 ? -1.800 -2.886 13.371 1.00 95.75 94 ILE A O 1
ATOM 809 N N . ASN A 1 95 ? 0.309 -2.188 13.185 1.00 95.19 95 ASN A N 1
ATOM 810 C CA . ASN A 1 95 ? 0.229 -1.226 14.281 1.00 95.19 95 ASN A CA 1
ATOM 811 C C . ASN A 1 95 ? -0.488 0.071 13.891 1.00 95.19 95 ASN A C 1
ATOM 813 O O . ASN A 1 95 ? -1.167 0.663 14.726 1.00 95.19 95 ASN A O 1
ATOM 817 N N . ILE A 1 96 ? -0.364 0.515 12.637 1.00 95.56 96 ILE A N 1
ATOM 818 C CA . ILE A 1 96 ? -0.952 1.778 12.167 1.00 95.56 96 ILE A CA 1
ATOM 819 C C . ILE A 1 96 ? -2.279 1.519 11.455 1.00 95.56 96 ILE A C 1
ATOM 821 O O . ILE A 1 96 ? -3.285 2.174 11.745 1.00 95.56 96 ILE A O 1
ATOM 825 N N . LEU A 1 97 ? -2.293 0.546 10.538 1.00 94.56 97 LEU A N 1
ATOM 826 C CA . LEU A 1 97 ? -3.470 0.220 9.727 1.00 94.56 97 LEU A CA 1
ATOM 827 C C . LEU A 1 97 ? -4.320 -0.921 10.307 1.00 94.56 97 LEU A C 1
ATOM 829 O O . LEU A 1 97 ? -5.392 -1.204 9.772 1.00 94.56 97 LEU A O 1
ATOM 833 N N . ASN A 1 98 ? -3.898 -1.563 11.401 1.00 93.31 98 ASN A N 1
ATOM 834 C CA . ASN A 1 98 ? -4.634 -2.666 12.029 1.00 93.31 98 ASN A CA 1
ATOM 835 C C . ASN A 1 98 ? -5.004 -3.794 11.044 1.00 93.31 98 ASN A C 1
ATOM 837 O O . ASN A 1 98 ? -6.093 -4.366 11.107 1.00 93.31 98 ASN A O 1
ATOM 841 N N . ILE A 1 99 ? -4.111 -4.089 10.094 1.00 92.00 99 ILE A N 1
ATOM 842 C CA . ILE A 1 99 ? -4.264 -5.180 9.130 1.00 92.00 99 ILE A CA 1
ATOM 843 C C . ILE A 1 99 ? -3.579 -6.412 9.715 1.00 92.00 99 ILE A C 1
ATOM 845 O O . ILE A 1 99 ? -2.352 -6.496 9.761 1.00 92.00 99 ILE A O 1
ATOM 849 N N . GLY A 1 100 ? -4.369 -7.379 10.177 1.00 86.19 100 GLY A N 1
ATOM 850 C CA . GLY A 1 100 ? -3.828 -8.599 10.770 1.00 86.19 100 GLY A CA 1
ATOM 851 C C . GLY A 1 100 ? -3.264 -9.555 9.717 1.00 86.19 100 GLY A C 1
ATOM 852 O O . GLY A 1 100 ? -3.942 -9.875 8.744 1.00 86.19 100 GLY A O 1
ATOM 853 N N . SER A 1 101 ? -2.072 -10.108 9.953 1.00 81.94 101 SER A N 1
ATOM 854 C CA . SER A 1 101 ? -1.425 -11.072 9.042 1.00 81.94 101 SER A CA 1
ATOM 855 C C . SER A 1 101 ? -2.189 -12.395 8.871 1.00 81.94 101 SER A C 1
ATOM 857 O O . SER A 1 101 ? -2.017 -13.079 7.866 1.00 81.94 101 SER A O 1
ATOM 859 N N . GLN A 1 102 ? -3.050 -12.754 9.831 1.00 83.25 102 GLN A N 1
ATOM 860 C CA . GLN A 1 102 ? -3.900 -13.951 9.772 1.00 83.25 102 GLN A CA 1
ATOM 861 C C . GLN A 1 102 ? -5.351 -13.621 9.399 1.00 83.25 102 GLN A C 1
ATOM 863 O O . GLN A 1 102 ? -5.911 -14.243 8.500 1.00 83.25 102 GLN A O 1
ATOM 868 N N . LYS A 1 103 ? -5.957 -12.629 10.066 1.00 86.50 103 LYS A N 1
ATOM 869 C CA . LYS A 1 103 ? -7.367 -12.249 9.872 1.00 86.50 103 LYS A CA 1
ATOM 870 C C . LYS A 1 103 ? -7.617 -11.564 8.526 1.00 86.50 103 LYS A C 1
ATOM 872 O O . LYS A 1 103 ? -8.623 -11.834 7.882 1.00 86.50 103 LYS A O 1
ATOM 877 N N . ASP A 1 104 ? -6.690 -10.711 8.100 1.00 91.19 104 ASP A N 1
ATOM 878 C CA . ASP A 1 104 ? -6.767 -9.921 6.871 1.00 91.19 104 ASP A CA 1
ATOM 879 C C . ASP A 1 104 ? -5.648 -10.328 5.900 1.00 91.19 104 ASP A C 1
ATOM 881 O O . ASP A 1 104 ? -5.122 -9.493 5.167 1.00 91.19 104 ASP A O 1
ATOM 885 N N . ARG A 1 105 ? -5.272 -11.617 5.889 1.00 93.19 105 ARG A N 1
ATOM 886 C CA . ARG A 1 105 ? -4.090 -12.141 5.183 1.00 93.19 105 ARG A CA 1
ATOM 887 C C . ARG A 1 105 ? -3.962 -11.638 3.744 1.00 93.19 105 ARG A C 1
ATOM 889 O O . ARG A 1 105 ? -2.898 -11.172 3.357 1.00 93.19 105 ARG A O 1
ATOM 896 N N . GLN A 1 106 ? -5.047 -11.689 2.973 1.00 94.31 106 GLN A N 1
ATOM 897 C CA . GLN A 1 106 ? -5.036 -11.228 1.584 1.00 94.31 106 GLN A CA 1
ATOM 898 C C . GLN A 1 106 ? -4.718 -9.730 1.483 1.00 94.31 106 GLN A C 1
ATOM 900 O O . GLN A 1 106 ? -3.866 -9.333 0.696 1.00 94.31 106 GLN A O 1
ATOM 905 N N . LEU A 1 107 ? -5.373 -8.902 2.300 1.00 94.56 107 LEU A N 1
ATOM 906 C CA . LEU A 1 107 ? -5.142 -7.458 2.320 1.00 94.56 107 LEU A CA 1
ATOM 907 C C . LEU A 1 107 ? -3.724 -7.134 2.804 1.00 94.56 107 LEU A C 1
ATOM 909 O O . LEU A 1 107 ? -3.084 -6.236 2.264 1.00 94.56 107 LEU A O 1
ATOM 913 N N . PHE A 1 108 ? -3.242 -7.882 3.797 1.00 96.06 108 PHE A N 1
ATOM 914 C CA . PHE A 1 108 ? -1.897 -7.770 4.343 1.00 96.06 108 PHE A CA 1
ATOM 915 C C . PHE A 1 108 ? -0.834 -8.041 3.276 1.00 96.06 108 PHE A C 1
ATOM 917 O O . PHE A 1 108 ? 0.046 -7.213 3.062 1.00 96.06 108 PHE A O 1
ATOM 924 N N . GLU A 1 109 ? -0.936 -9.174 2.579 1.00 95.56 109 GLU A N 1
ATOM 925 C CA . GLU A 1 109 ? -0.012 -9.558 1.509 1.00 95.56 109 GLU A CA 1
ATOM 926 C C . GLU A 1 109 ? -0.068 -8.562 0.341 1.00 95.56 109 GLU A C 1
ATOM 928 O O . GLU A 1 109 ? 0.974 -8.147 -0.164 1.00 95.56 109 GLU A O 1
ATOM 933 N N . GLU A 1 110 ? -1.264 -8.109 -0.047 1.00 95.56 110 GLU A N 1
ATOM 934 C CA . GLU A 1 110 ? -1.430 -7.121 -1.116 1.00 95.56 110 GLU A CA 1
ATOM 935 C C . GLU A 1 110 ? -0.801 -5.762 -0.765 1.00 95.56 110 GLU A C 1
ATOM 937 O O . GLU A 1 110 ? -0.125 -5.180 -1.610 1.00 95.56 110 GLU A O 1
ATOM 942 N N . PHE A 1 111 ? -0.991 -5.251 0.457 1.00 96.19 111 PHE A N 1
ATOM 943 C CA . PHE A 1 111 ? -0.392 -3.981 0.890 1.00 96.19 111 PHE A CA 1
ATOM 944 C C . PHE A 1 111 ? 1.117 -4.093 1.105 1.00 96.19 111 PHE A C 1
ATOM 946 O O . PHE A 1 111 ? 1.853 -3.161 0.775 1.00 96.19 111 PHE A O 1
ATOM 953 N N . LEU A 1 112 ? 1.591 -5.233 1.613 1.00 95.38 112 LEU A N 1
ATOM 954 C CA . LEU A 1 112 ? 3.018 -5.500 1.741 1.00 95.38 112 LEU A CA 1
ATOM 955 C C . LEU A 1 112 ? 3.684 -5.501 0.364 1.00 95.38 112 LEU A C 1
ATOM 957 O O . LEU A 1 112 ? 4.687 -4.819 0.165 1.00 95.38 112 LEU A O 1
ATOM 961 N N . GLN A 1 113 ? 3.102 -6.219 -0.599 1.00 94.50 113 GLN A N 1
ATOM 962 C CA . GLN A 1 113 ? 3.634 -6.283 -1.954 1.00 94.50 113 GLN A CA 1
ATOM 963 C C . GLN A 1 113 ? 3.577 -4.920 -2.648 1.00 94.50 113 GLN A C 1
ATOM 965 O O . GLN A 1 113 ? 4.579 -4.510 -3.222 1.00 94.50 113 GLN A O 1
ATOM 970 N N . ALA A 1 114 ? 2.455 -4.198 -2.527 1.00 94.56 114 ALA A N 1
ATOM 971 C CA . ALA A 1 114 ? 2.301 -2.856 -3.089 1.00 94.56 114 ALA A CA 1
ATOM 972 C C . ALA A 1 114 ? 3.283 -1.839 -2.481 1.00 94.56 114 ALA A C 1
ATOM 974 O O . ALA A 1 114 ? 3.659 -0.864 -3.121 1.00 94.56 114 ALA A O 1
ATOM 975 N N . THR A 1 115 ? 3.691 -2.039 -1.227 1.00 93.50 115 THR A N 1
ATOM 976 C CA . THR A 1 115 ? 4.756 -1.234 -0.621 1.00 93.50 115 THR A CA 1
ATOM 977 C C . THR A 1 115 ? 6.116 -1.575 -1.227 1.00 93.50 115 THR A C 1
ATOM 979 O O . THR A 1 115 ? 6.878 -0.677 -1.565 1.00 93.50 115 THR A O 1
ATOM 982 N N . LYS A 1 116 ? 6.421 -2.869 -1.388 1.00 89.88 116 LYS A N 1
ATOM 983 C CA . LYS A 1 116 ? 7.716 -3.349 -1.902 1.00 89.88 116 LYS A CA 1
ATOM 984 C C . LYS A 1 116 ? 7.972 -2.978 -3.360 1.00 89.88 116 LYS A C 1
ATOM 986 O O . LYS A 1 116 ? 9.121 -2.767 -3.721 1.00 89.88 116 LYS A O 1
ATOM 991 N N . ASP A 1 117 ? 6.929 -2.932 -4.183 1.00 89.69 117 ASP A N 1
ATOM 992 C CA . ASP A 1 117 ? 7.009 -2.500 -5.583 1.00 89.69 117 ASP A CA 1
ATOM 993 C C . ASP A 1 117 ? 6.607 -1.029 -5.782 1.00 89.69 117 ASP A C 1
ATOM 995 O O . ASP A 1 117 ? 6.331 -0.602 -6.904 1.00 89.69 117 ASP A O 1
ATOM 999 N N . GLU A 1 118 ? 6.559 -0.260 -4.687 1.00 89.62 118 GLU A N 1
ATOM 1000 C CA . GLU A 1 118 ? 6.300 1.185 -4.635 1.00 89.62 118 GLU A CA 1
ATOM 1001 C C . GLU A 1 118 ? 4.941 1.624 -5.215 1.00 89.62 118 GLU A C 1
ATOM 1003 O O . GLU A 1 118 ? 4.657 2.819 -5.318 1.00 89.62 118 GLU A O 1
ATOM 1008 N N . LEU A 1 119 ? 4.053 0.696 -5.585 1.00 91.50 119 LEU A N 1
ATOM 1009 C CA . LEU A 1 119 ? 2.726 1.049 -6.088 1.00 91.50 119 LEU A CA 1
ATOM 1010 C C . LEU A 1 119 ? 1.849 1.701 -5.033 1.00 91.50 119 LEU A C 1
ATOM 1012 O O . LEU A 1 119 ? 0.995 2.520 -5.372 1.00 91.50 119 LEU A O 1
ATOM 1016 N N . LEU A 1 120 ? 2.036 1.354 -3.762 1.00 93.31 120 LEU A N 1
ATOM 1017 C CA . LEU A 1 120 ? 1.331 2.013 -2.675 1.00 93.31 120 LEU A CA 1
ATOM 1018 C C . LEU A 1 120 ? 1.780 3.468 -2.542 1.00 93.31 120 LEU A C 1
ATOM 1020 O O . LEU A 1 120 ? 0.926 4.335 -2.368 1.00 93.31 120 LEU A O 1
ATOM 1024 N N . ASP A 1 121 ? 3.074 3.748 -2.715 1.00 91.56 121 ASP A N 1
ATOM 1025 C CA . ASP A 1 121 ? 3.590 5.116 -2.727 1.00 91.56 121 ASP A CA 1
ATOM 1026 C C . ASP A 1 121 ? 2.939 5.941 -3.839 1.00 91.56 121 ASP A C 1
ATOM 1028 O O . ASP A 1 121 ? 2.350 6.996 -3.589 1.00 91.56 121 ASP A O 1
ATOM 1032 N N . LEU A 1 122 ? 2.950 5.389 -5.053 1.00 90.00 122 LEU A N 1
ATOM 1033 C CA . LEU A 1 122 ? 2.352 6.010 -6.227 1.00 90.00 122 LEU A CA 1
ATOM 1034 C C . LEU A 1 122 ? 0.842 6.223 -6.065 1.00 90.00 122 LEU A C 1
ATOM 1036 O O . LEU A 1 122 ? 0.312 7.285 -6.399 1.00 90.00 122 LEU A O 1
ATOM 1040 N N . CYS A 1 123 ? 0.140 5.227 -5.522 1.00 92.25 123 CYS A N 1
ATOM 1041 C CA . CYS A 1 123 ? -1.292 5.287 -5.251 1.00 92.25 123 CYS A CA 1
ATOM 1042 C C . CYS A 1 123 ? -1.634 6.417 -4.275 1.00 92.25 123 CYS A C 1
ATOM 1044 O O . CYS A 1 123 ? -2.569 7.186 -4.522 1.00 92.25 123 CYS A O 1
ATOM 1046 N N . LEU A 1 124 ? -0.891 6.524 -3.171 1.00 93.06 124 LEU A N 1
ATOM 1047 C CA . LEU A 1 124 ? -1.108 7.546 -2.152 1.00 93.06 124 LEU A CA 1
ATOM 1048 C C . LEU A 1 124 ? -0.736 8.932 -2.675 1.00 93.06 124 LEU A C 1
ATOM 1050 O O . LEU A 1 124 ? -1.528 9.863 -2.535 1.00 93.06 124 LEU A O 1
ATOM 1054 N N . TYR A 1 125 ? 0.399 9.060 -3.361 1.00 88.69 125 TYR A N 1
ATOM 1055 C CA . TYR A 1 125 ? 0.815 10.312 -3.983 1.00 88.69 125 TYR A CA 1
ATOM 1056 C C . TYR A 1 125 ? -0.235 10.837 -4.964 1.00 88.69 125 TYR A C 1
ATOM 1058 O O . TYR A 1 125 ? -0.689 11.980 -4.848 1.00 88.69 125 TYR A O 1
ATOM 1066 N N . TRP A 1 126 ? -0.687 9.992 -5.893 1.00 85.94 126 TRP A N 1
ATOM 1067 C CA . TRP A 1 126 ? -1.642 10.406 -6.914 1.00 85.94 126 TRP A CA 1
ATOM 1068 C C . TRP A 1 126 ? -2.980 10.845 -6.312 1.00 85.94 126 TRP A C 1
ATOM 1070 O O . TRP A 1 126 ? -3.522 11.885 -6.691 1.00 85.94 126 TRP A O 1
ATOM 1080 N N . ASN A 1 127 ? -3.524 10.089 -5.360 1.00 88.25 127 ASN A N 1
ATOM 1081 C CA . ASN A 1 127 ? -4.857 10.385 -4.842 1.00 88.25 127 ASN A CA 1
ATOM 1082 C C . ASN A 1 127 ? -4.860 11.488 -3.774 1.00 88.25 127 ASN A C 1
ATOM 1084 O O . ASN A 1 127 ? -5.771 12.318 -3.760 1.00 88.25 127 ASN A O 1
ATOM 1088 N N . LEU A 1 128 ? -3.839 11.544 -2.915 1.00 87.94 128 LEU A N 1
ATOM 1089 C CA . LEU A 1 128 ? -3.794 12.498 -1.806 1.00 87.94 128 LEU A CA 1
ATOM 1090 C C . LEU A 1 128 ? -3.151 13.836 -2.188 1.00 87.94 128 LEU A C 1
ATOM 1092 O O . LEU A 1 128 ? -3.648 14.878 -1.768 1.00 87.94 128 LEU A O 1
ATOM 1096 N N . GLN A 1 129 ? -2.080 13.834 -2.989 1.00 82.44 129 GLN A N 1
ATOM 1097 C CA . GLN A 1 129 ? -1.327 15.059 -3.310 1.00 82.44 129 GLN A CA 1
ATOM 1098 C C . GLN A 1 129 ? -1.774 15.695 -4.627 1.00 82.44 129 GLN A C 1
ATOM 1100 O O . GLN A 1 129 ? -1.959 16.910 -4.693 1.00 82.44 129 GLN A O 1
ATOM 1105 N N . ILE A 1 130 ? -1.982 14.878 -5.664 1.00 77.88 130 ILE A N 1
ATOM 1106 C CA . ILE A 1 130 ? -2.303 15.371 -7.011 1.00 77.88 130 ILE A CA 1
ATOM 1107 C C . ILE A 1 130 ? -3.806 15.592 -7.179 1.00 77.88 130 ILE A C 1
ATOM 1109 O O . ILE A 1 130 ? -4.245 16.709 -7.440 1.00 77.88 130 ILE A O 1
ATOM 1113 N N . ARG A 1 131 ? -4.620 14.543 -7.004 1.00 77.88 131 ARG A N 1
ATOM 1114 C CA . ARG A 1 131 ? -6.083 14.655 -7.132 1.00 77.88 131 ARG A CA 1
ATOM 1115 C C . ARG A 1 131 ? -6.708 15.450 -5.993 1.00 77.88 131 ARG A C 1
ATOM 1117 O O . ARG A 1 131 ? -7.799 15.985 -6.173 1.00 77.88 131 ARG A O 1
ATOM 1124 N N . LYS A 1 132 ? -6.027 15.510 -4.839 1.00 75.81 132 LYS A N 1
ATOM 1125 C CA . LYS A 1 132 ? -6.534 16.106 -3.595 1.00 75.81 132 LYS A CA 1
ATOM 1126 C C . LYS A 1 132 ? -7.960 15.633 -3.320 1.00 75.81 132 LYS A C 1
ATOM 1128 O O . LYS A 1 132 ? -8.837 16.457 -3.055 1.00 75.81 132 LYS A O 1
ATOM 1133 N N . THR A 1 133 ? -8.205 14.328 -3.484 1.00 69.19 133 THR A N 1
ATOM 1134 C CA . THR A 1 133 ? -9.546 13.748 -3.367 1.00 69.19 133 THR A CA 1
ATOM 1135 C C . THR A 1 133 ? -10.145 14.218 -2.045 1.00 69.19 133 THR A C 1
ATOM 1137 O O . THR A 1 133 ? -9.617 13.902 -0.979 1.00 69.19 133 THR A O 1
ATOM 1140 N N . LYS A 1 134 ? -11.178 15.071 -2.125 1.00 53.31 134 LYS A N 1
ATOM 1141 C CA . LYS A 1 134 ? -11.786 15.689 -0.944 1.00 53.31 134 LYS A CA 1
ATOM 1142 C C . LYS A 1 134 ? -12.312 14.568 -0.058 1.00 53.31 134 LYS A C 1
ATOM 1144 O O . LYS A 1 134 ? -13.005 13.687 -0.557 1.00 53.31 134 LYS A O 1
ATOM 1149 N N . SER A 1 135 ? -11.910 14.615 1.210 1.00 48.81 135 SER A N 1
ATOM 1150 C CA . SER A 1 135 ? -12.188 13.629 2.249 1.00 48.81 135 SER A CA 1
ATOM 1151 C C . SER A 1 135 ? -13.593 13.040 2.121 1.00 48.81 135 SER A C 1
ATOM 1153 O O . SER A 1 135 ? -14.571 13.787 2.132 1.00 48.81 135 SER A O 1
ATOM 1155 N N . ILE A 1 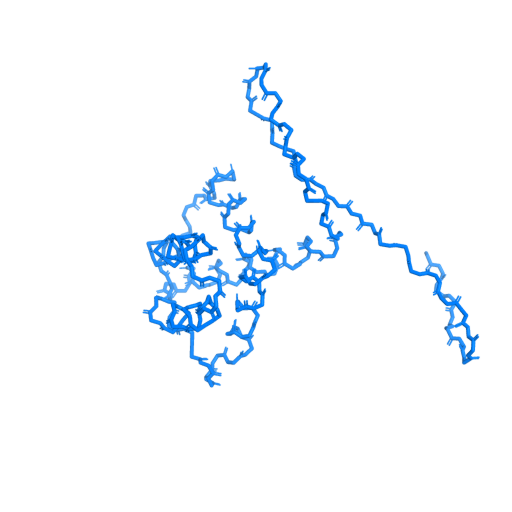136 ? -13.651 11.715 1.974 1.00 49.56 136 ILE A N 1
ATOM 1156 C CA . ILE A 1 136 ? -14.858 10.904 2.188 1.00 49.56 136 ILE A CA 1
ATOM 1157 C C . ILE A 1 136 ? -15.337 11.101 3.629 1.00 49.56 136 ILE A C 1
ATOM 1159 O O . ILE A 1 136 ? -14.460 11.149 4.525 1.00 49.56 136 ILE A O 1
#

Sequence (136 aa):
MHVKEIQQNDQIKIEPSYFTLLYLDNAANRFKVSDDLRPLDDIHRLQKLWGKIEKRLASKTWSLSQIYAFWEDVRKRQVYDVNNFERFVKSDLINILNIGSQKDRQLFEEFLQATKDELLDLCLYWNLQIRKTKSI

pLDDT: mean 82.04, std 15.52, range [39.56, 96.19]

Foldseek 3Di:
DDDDDDDPPDDDDDDFDWDDDWDDDDDDDGPPPPDDTHTPVLVVLLVVLVVVVLVCQVVVLADPVLLVVLLVVLVVCVPPPPPCSLVVNLVSCCPSNVQDCPPNVVNSVSSSVCSVVVVSVVSCCCVCPPVVPPRD

Radius of gyration: 18.12 Å; chains: 1; bounding box: 34×55×46 Å

Secondary structure (DSSP, 8-state):
---PPPPTT--------EE------SSS------S--EETHHHHHHHHHHHHHHHHHHTTSS-HHHHHHHHHHHHHHHHH-TTTHHHHHHHHHHHTT---TTTTHHHHHHHHHHHHTTHHHHHHIIIIIIS-----